Protein 3Q64 (pdb70)

B-factor: mean 21.27, std 8.67, range [10.97, 102.36]

Nearest PDB structures (foldseek):
  3q64-assembly1_A-2  TM=1.007E+00  e=7.344E-29  Mesorhizobium loti
  3put-assembly1_A  TM=9.419E-01  e=2.613E-16  Rhizobium etli CFN 42
  3otl-assembly1_B  TM=9.600E-01  e=6.733E-16  Rhizobium johnstonii 3841
  3uid-assembly2_B  TM=7.563E-01  e=7.461E-07  Mycolicibacterium smegmatis MC2 155
  6v8j-assembly4_D  TM=7.623E-01  e=8.818E-07  Arachis hypogaea

CATH classification: 3.30.530.20

Radius of gyration: 15.43 Å; Cα contacts (8 Å, |Δi|>4): 315; chains: 1; bounding box: 32×28×54 Å

Organism: Mesorhizobium japonicum (strain LMG 29417 / CECT 9101 / MAFF 303099) (NCBI:txid266835)

Foldseek 3Di:
DKDKDKDKDKDKDWALAALQLLLCCVQPLVNVLVQQADPQFTHPFWDARDQQDKTWGWGDDPVADIDIKIKGWHDDDRSFKTWIWIWDGRNHTFKIKIKMWGWDGDPNTTIIMIMITMIGIPPSDDPVVVVVVVVVSVVSSNVSSVVVVPDD

Structure (mmCIF, N/CA/C/O backbone):
data_3Q64
#
_entry.id   3Q64
#
_cell.length_a   86.378
_cell.length_b   86.378
_cell.length_c   57.690
_cell.angle_alpha   90.00
_cell.angle_beta   90.00
_cell.angle_gamma   120.00
#
_symmetry.space_group_name_H-M   'P 32 2 1'
#
loop_
_entity.id
_entity.type
_entity.pdbx_description
1 polymer 'Mll3774 protein'
2 water water
#
loop_
_atom_site.group_PDB
_atom_site.id
_atom_site.type_symbol
_atom_site.label_atom_id
_atom_site.label_alt_id
_atom_site.label_comp_id
_atom_site.label_asym_id
_atom_site.label_entity_id
_atom_site.label_seq_id
_atom_site.pdbx_PDB_ins_code
_atom_site.Cartn_x
_atom_site.Cartn_y
_atom_site.Cartn_z
_atom_site.occupancy
_atom_site.B_iso_or_equiv
_atom_site.auth_seq_id
_atom_site.auth_comp_id
_atom_site.auth_asym_id
_atom_site.auth_atom_id
_atom_site.pdbx_PDB_model_num
ATOM 1 N N . GLU A 1 3 ? -30.122 27.067 38.905 1.00 28.62 3 GLU A N 1
ATOM 2 C CA . GLU A 1 3 ? -28.671 26.736 38.818 1.00 28.34 3 GLU A CA 1
ATOM 3 C C . GLU A 1 3 ? -28.123 27.136 37.453 1.00 27.16 3 GLU A C 1
ATOM 4 O O . GLU A 1 3 ? -28.702 26.803 36.410 1.00 27.58 3 GLU A O 1
ATOM 10 N N . ARG A 1 4 ? -26.993 27.828 37.479 1.00 26.00 4 ARG A N 1
ATOM 11 C CA . ARG A 1 4 ? -26.437 28.431 36.268 1.00 23.88 4 ARG A CA 1
ATOM 12 C C . ARG A 1 4 ? -25.317 27.613 35.653 1.00 23.08 4 ARG A C 1
ATOM 13 O O . ARG A 1 4 ? -24.446 27.100 36.352 1.00 24.01 4 ARG A O 1
ATOM 21 N N . SER A 1 5 ? -25.323 27.537 34.325 1.00 20.06 5 SER A N 1
ATOM 22 C CA . SER A 1 5 ? -24.254 26.884 33.590 1.00 19.03 5 SER A CA 1
ATOM 23 C C . SER A 1 5 ? -24.259 27.414 32.167 1.00 17.38 5 SER A C 1
ATOM 24 O O . SER A 1 5 ? -25.231 28.021 31.732 1.00 16.42 5 SER A O 1
ATOM 27 N N . VAL A 1 6 ? -23.160 27.189 31.458 1.00 16.10 6 VAL A N 1
ATOM 28 C CA . VAL A 1 6 ? -23.094 27.484 30.025 1.00 15.43 6 VAL A CA 1
ATOM 29 C C . VAL A 1 6 ? -22.404 26.319 29.342 1.00 15.28 6 VAL A C 1
ATOM 30 O O . VAL A 1 6 ? -21.375 25.818 29.828 1.00 16.10 6 VAL A O 1
ATOM 34 N N . VAL A 1 7 ? -22.964 25.892 28.212 1.00 14.53 7 VAL A N 1
ATOM 35 C CA . VAL A 1 7 ? -22.278 24.962 27.326 1.00 14.49 7 VAL A CA 1
ATOM 36 C C . VAL A 1 7 ? -21.881 25.737 26.073 1.00 14.12 7 VAL A C 1
ATOM 37 O O . VAL A 1 7 ? -22.718 26.384 25.449 1.00 14.73 7 VAL A O 1
ATOM 41 N N . HIS A 1 8 ? -20.594 25.691 25.734 1.00 13.85 8 HIS A N 1
ATOM 42 C CA . HIS A 1 8 ? -20.095 26.336 24.514 1.00 14.10 8 HIS A CA 1
ATOM 43 C C . HIS A 1 8 ? -19.852 25.282 23.452 1.00 14.67 8 HIS A C 1
ATOM 44 O O . HIS A 1 8 ? -19.306 24.217 23.742 1.00 16.01 8 HIS A O 1
ATOM 51 N N . SER A 1 9 ? -20.232 25.582 22.215 1.00 14.65 9 SER A N 1
ATOM 52 C CA . SER A 1 9 ? -19.982 24.642 21.135 1.00 15.63 9 SER A CA 1
ATOM 53 C C . SER A 1 9 ? -19.883 25.369 19.817 1.00 15.30 9 SER A C 1
ATOM 54 O O . SER A 1 9 ? -20.483 26.420 19.645 1.00 17.32 9 SER A O 1
ATOM 57 N N . THR A 1 10 ? -19.093 24.818 18.903 1.00 14.67 10 THR A N 1
ATOM 58 C CA . THR A 1 10 ? -19.042 25.325 17.539 1.00 14.57 10 THR A CA 1
ATOM 59 C C . THR A 1 10 ? -19.419 24.202 16.603 1.00 14.58 10 THR A C 1
ATOM 60 O O . THR A 1 10 ? -18.923 23.081 16.746 1.00 15.97 10 THR A O 1
ATOM 64 N N . PHE A 1 11 ? -20.305 24.504 15.657 1.00 14.35 11 PHE A N 1
ATOM 65 C CA . PHE A 1 11 ? -20.576 23.571 14.564 1.00 14.30 11 PHE A CA 1
ATOM 66 C C . PHE A 1 11 ? -20.452 24.261 13.215 1.00 14.47 11 PHE A C 1
ATOM 67 O O . PHE A 1 11 ? -20.611 25.484 13.108 1.00 14.17 11 PHE A O 1
ATOM 75 N N . ILE A 1 12 ? -20.173 23.458 12.190 1.00 14.67 12 ILE A N 1
ATOM 76 C CA . ILE A 1 12 ? -20.054 23.938 10.813 1.00 15.83 12 ILE A CA 1
ATOM 77 C C . ILE A 1 12 ? -20.992 23.112 9.939 1.00 15.76 12 ILE A C 1
ATOM 78 O O . ILE A 1 12 ? -20.988 21.885 10.011 1.00 16.82 12 ILE A O 1
ATOM 83 N N . ILE A 1 13 ? -21.806 23.788 9.135 1.00 15.28 13 ILE A N 1
ATOM 84 C CA . ILE A 1 13 ? -22.610 23.114 8.113 1.00 15.73 13 ILE A CA 1
ATOM 85 C C . ILE A 1 13 ? -22.214 23.678 6.757 1.00 15.79 13 ILE A C 1
ATOM 86 O O . ILE A 1 13 ? -22.191 24.897 6.563 1.00 15.84 13 ILE A O 1
ATOM 91 N N . GLU A 1 14 ? -21.883 22.788 5.829 1.00 16.21 14 GLU A N 1
ATOM 92 C CA . GLU A 1 14 ? -21.584 23.184 4.468 1.00 16.69 14 GLU A CA 1
ATOM 93 C C . GLU A 1 14 ? -22.672 22.660 3.542 1.00 16.16 14 GLU A C 1
ATOM 94 O O . GLU A 1 14 ? -23.075 21.502 3.648 1.00 16.46 14 GLU A O 1
ATOM 100 N N . ARG A 1 15 ? -23.145 23.522 2.645 1.00 15.54 15 ARG A N 1
ATOM 101 C CA . ARG A 1 15 ? -24.148 23.131 1.657 1.00 15.49 15 ARG A CA 1
ATOM 102 C C . ARG A 1 15 ? -23.747 23.626 0.285 1.00 15.21 15 ARG A C 1
ATOM 103 O O . ARG A 1 15 ? -23.158 24.702 0.156 1.00 15.26 15 ARG A O 1
ATOM 111 N N . LEU A 1 16 ? -24.075 22.843 -0.733 1.00 15.69 16 LEU A N 1
ATOM 112 C CA . LEU A 1 16 ? -23.831 23.236 -2.115 1.00 16.61 16 LEU A CA 1
ATOM 113 C C . LEU A 1 16 ? -25.155 23.598 -2.758 1.00 16.69 16 LEU A C 1
ATOM 114 O O . LEU A 1 16 ? -26.138 22.851 -2.634 1.00 17.71 16 LEU A O 1
ATOM 119 N N . TYR A 1 17 ? -25.173 24.740 -3.445 1.00 16.23 17 TYR A N 1
ATOM 120 C CA . TYR A 1 17 ? -26.362 25.221 -4.141 1.00 16.66 17 TYR A CA 1
ATOM 121 C C . TYR A 1 17 ? -26.013 25.456 -5.601 1.00 16.71 17 TYR A C 1
ATOM 122 O O . TYR A 1 17 ? -24.919 25.926 -5.902 1.00 17.12 17 TYR A O 1
ATOM 131 N N . PRO A 1 18 ? -26.922 25.090 -6.521 1.00 16.57 18 PRO A N 1
ATOM 132 C CA . PRO A 1 18 ? -26.639 25.367 -7.928 1.00 16.70 18 PRO A CA 1
ATOM 133 C C . PRO A 1 18 ? -26.561 26.850 -8.314 1.00 17.19 18 PRO A C 1
ATOM 134 O O . PRO A 1 18 ? -25.897 27.181 -9.308 1.00 17.25 18 PRO A O 1
ATOM 138 N N . ALA A 1 19 ? -27.223 27.727 -7.553 1.00 17.58 19 ALA A N 1
ATOM 139 C CA . ALA A 1 19 ? -27.211 29.168 -7.850 1.00 17.98 19 ALA A CA 1
ATOM 140 C C . ALA A 1 19 ? -25.852 29.765 -7.499 1.00 18.03 19 ALA A C 1
ATOM 141 O O . ALA A 1 19 ? -25.217 29.311 -6.549 1.00 17.65 19 ALA A O 1
ATOM 143 N N . PRO A 1 20 ? -25.406 30.796 -8.243 1.00 18.09 20 PRO A N 1
ATOM 144 C CA . PRO A 1 20 ? -24.119 31.421 -7.936 1.00 17.99 20 PRO A CA 1
ATOM 145 C C . PRO A 1 20 ? -24.171 32.295 -6.670 1.00 17.31 20 PRO A C 1
ATOM 146 O O . PRO A 1 20 ? -25.268 32.619 -6.186 1.00 16.67 20 PRO A O 1
ATOM 150 N N . PRO A 1 21 ? -22.999 32.645 -6.110 1.00 17.52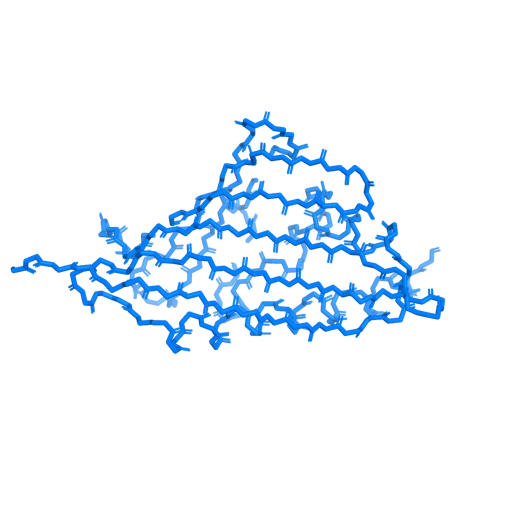 21 PRO A N 1
ATOM 151 C CA . PRO A 1 21 ? -22.986 33.367 -4.833 1.00 17.15 21 PRO A CA 1
ATOM 152 C C . PRO A 1 21 ? -23.870 34.615 -4.762 1.00 16.88 21 PRO A C 1
ATOM 153 O O . PRO A 1 21 ? -24.490 34.852 -3.724 1.00 16.52 21 PRO A O 1
ATOM 157 N N . SER A 1 22 ? -23.937 35.402 -5.840 1.00 17.28 22 SER A N 1
ATOM 158 C CA . SER A 1 22 ? -24.776 36.606 -5.838 1.00 17.44 22 SER A CA 1
ATOM 159 C C . SER A 1 22 ? -26.247 36.295 -5.548 1.00 16.85 22 SER A C 1
ATOM 160 O O . SER A 1 22 ? -26.927 37.062 -4.867 1.00 17.12 22 SER A O 1
ATOM 163 N N . LYS A 1 23 ? -26.728 35.165 -6.063 1.00 16.71 23 LYS A N 1
ATOM 164 C CA . LYS A 1 23 ? -28.121 34.766 -5.874 1.00 17.03 23 LYS A CA 1
ATOM 165 C C . LYS A 1 23 ? -28.383 34.268 -4.453 1.00 16.50 23 LYS A C 1
ATOM 166 O O 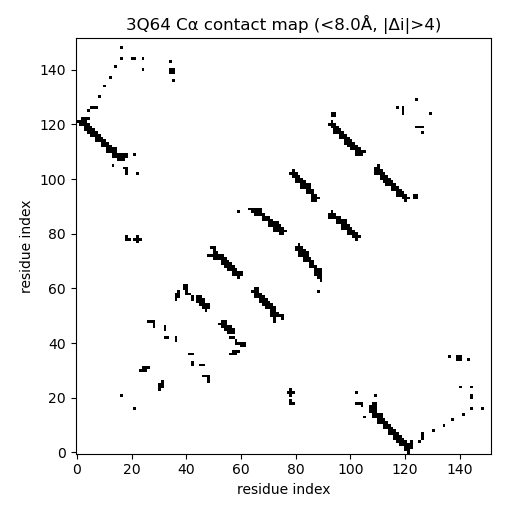. LYS A 1 23 ? -29.422 34.564 -3.848 1.00 16.62 23 LYS A O 1
ATOM 172 N N . VAL A 1 24 ? -27.429 33.510 -3.926 1.00 15.42 24 VAL A N 1
ATOM 173 C CA . VAL A 1 24 ? -27.520 33.025 -2.556 1.00 15.25 24 VAL A CA 1
ATOM 174 C C . VAL A 1 24 ? -27.461 34.209 -1.585 1.00 15.20 24 VAL A C 1
ATOM 175 O O . VAL A 1 24 ? -28.242 34.288 -0.626 1.00 15.15 24 VAL A O 1
ATOM 179 N N . PHE A 1 25 ? -26.551 35.142 -1.850 1.00 14.92 25 PHE A N 1
ATOM 180 C CA . PHE A 1 25 ? -26.423 36.323 -1.007 1.00 15.37 25 PHE A CA 1
ATOM 181 C C . PHE A 1 25 ? -27.707 37.150 -1.018 1.00 15.85 25 PHE A C 1
ATOM 182 O O . PHE A 1 25 ? -28.155 37.613 0.031 1.00 16.29 25 PHE A O 1
ATOM 190 N N . PHE A 1 26 ? -28.310 37.312 -2.198 1.00 16.24 26 PHE A N 1
ATOM 191 C CA . PHE A 1 26 ? -29.584 38.017 -2.302 1.00 16.63 26 PHE A CA 1
ATOM 192 C C . PHE A 1 26 ? -30.669 37.378 -1.419 1.00 16.02 26 PHE A C 1
ATOM 193 O O . PHE A 1 26 ? -31.392 38.073 -0.711 1.00 16.52 26 PHE A O 1
ATOM 201 N N . ALA A 1 27 ? -30.771 36.051 -1.451 1.00 15.17 27 ALA A N 1
ATOM 202 C CA . ALA A 1 27 ? -31.748 35.333 -0.625 1.00 14.75 27 ALA A CA 1
ATOM 203 C C . ALA A 1 27 ? -31.552 35.564 0.872 1.00 14.85 27 ALA A C 1
ATOM 204 O O . ALA A 1 27 ? -32.491 35.452 1.650 1.00 14.83 27 ALA A O 1
ATOM 206 N N . LEU A 1 28 ? -30.318 35.860 1.265 1.00 14.78 28 LEU A N 1
ATOM 207 C CA . LEU A 1 28 ? -29.991 36.086 2.673 1.00 15.20 28 LEU A CA 1
ATOM 208 C C . LEU A 1 28 ? -30.076 37.561 3.067 1.00 16.14 28 LEU A C 1
ATOM 209 O O . LEU A 1 28 ? -30.331 37.879 4.237 1.00 16.45 28 LEU A O 1
ATOM 214 N N . GLY A 1 29 ? -29.844 38.452 2.101 1.00 16.36 29 GLY A N 1
ATOM 215 C CA . GLY A 1 29 ? -29.676 39.875 2.385 1.00 17.76 29 GLY A CA 1
ATOM 216 C C . GLY A 1 29 ? -30.809 40.787 1.959 1.00 18.58 29 GLY A C 1
ATOM 217 O O . GLY A 1 29 ? -30.831 41.964 2.334 1.00 20.23 29 GLY A O 1
ATOM 218 N N . ASN A 1 30 ? -31.744 40.261 1.173 1.00 18.33 30 ASN A N 1
ATOM 219 C CA . ASN A 1 30 ? -32.897 41.045 0.736 1.00 18.35 30 ASN A CA 1
ATOM 220 C C . ASN A 1 30 ? -34.090 40.723 1.628 1.00 18.34 30 ASN A C 1
ATOM 221 O O . ASN A 1 30 ? -34.494 39.563 1.729 1.00 17.92 30 ASN A O 1
ATOM 226 N 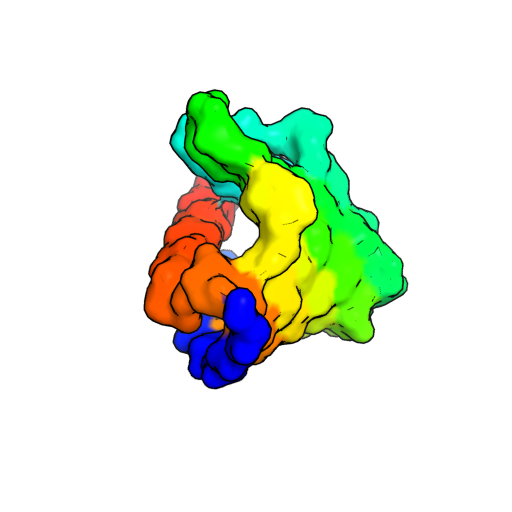N . ALA A 1 31 ? -34.637 41.750 2.281 1.00 18.82 31 ALA A N 1
ATOM 227 C CA . ALA A 1 31 ? -35.715 41.561 3.252 1.00 19.14 31 ALA A CA 1
ATOM 228 C C . ALA A 1 31 ? -36.979 40.921 2.675 1.00 19.64 31 ALA A C 1
ATOM 229 O O . ALA A 1 31 ? -37.533 40.002 3.278 1.00 19.56 31 ALA A O 1
ATOM 231 N N . ASP A 1 32 ? -37.427 41.402 1.515 1.00 19.98 32 ASP A N 1
ATOM 232 C CA . ASP A 1 32 ? -38.588 40.821 0.842 1.00 20.89 32 ASP A CA 1
ATOM 233 C C . ASP A 1 32 ? -38.375 39.335 0.537 1.00 20.09 32 ASP A C 1
ATOM 234 O O . ASP A 1 32 ? -39.263 38.515 0.770 1.00 20.94 32 ASP A O 1
ATOM 239 N N . ALA A 1 33 ? -37.198 38.997 0.015 1.00 19.12 33 ALA A N 1
ATOM 240 C CA . ALA A 1 33 ? -36.872 37.613 -0.324 1.00 18.19 33 ALA A CA 1
ATOM 241 C C . ALA A 1 33 ? -36.787 36.742 0.928 1.00 17.91 33 ALA A C 1
ATOM 242 O O . ALA A 1 33 ? -37.419 35.688 0.995 1.00 18.22 33 ALA A O 1
ATOM 244 N N . LYS A 1 34 ? -36.011 37.183 1.919 1.00 17.00 34 LYS A N 1
ATOM 245 C CA . LYS A 1 34 ? -35.817 36.382 3.123 1.00 16.78 34 LYS A CA 1
ATOM 246 C C . LYS A 1 34 ? -37.129 36.168 3.878 1.00 17.09 34 LYS A C 1
ATOM 247 O O . LYS A 1 34 ? -37.342 35.108 4.459 1.00 17.16 34 LYS A O 1
ATOM 253 N N . ARG A 1 35 ? -38.013 37.165 3.840 1.00 17.60 35 ARG A N 1
ATOM 254 C CA . ARG A 1 35 ? -39.327 37.052 4.473 1.00 18.69 35 ARG A CA 1
ATOM 255 C C . ARG A 1 35 ? -40.116 35.873 3.902 1.00 18.62 35 ARG A C 1
ATOM 256 O O . ARG A 1 35 ? -40.915 35.254 4.610 1.00 19.10 35 ARG A O 1
ATOM 264 N N . ARG A 1 36 ? -39.884 35.563 2.627 1.00 18.68 36 ARG A N 1
ATOM 265 C CA . ARG A 1 36 ? -40.635 34.508 1.948 1.00 18.69 36 ARG A CA 1
ATOM 266 C C . ARG A 1 36 ? -40.193 33.092 2.319 1.00 18.66 36 ARG A C 1
ATOM 267 O O . ARG A 1 36 ? -40.955 32.143 2.126 1.00 20.08 36 ARG A O 1
ATOM 275 N N . TRP A 1 37 ? -38.977 32.935 2.846 1.00 17.82 37 TRP A N 1
ATOM 276 C CA . TRP A 1 37 ? -38.497 31.589 3.171 1.00 17.40 37 TRP A CA 1
ATOM 277 C C . TRP A 1 37 ? -38.078 31.345 4.621 1.00 17.20 37 TRP A C 1
ATOM 278 O O . TRP A 1 37 ? -38.174 30.219 5.104 1.00 17.19 37 TRP A O 1
ATOM 289 N N . PHE A 1 38 ? -37.584 32.379 5.299 1.00 17.46 38 PHE A N 1
ATOM 290 C CA . PHE A 1 38 ? -37.059 32.209 6.649 1.00 18.03 38 PHE A CA 1
ATOM 291 C C . PHE A 1 38 ? -38.212 32.264 7.626 1.00 18.30 38 PHE A C 1
ATOM 292 O O . PHE A 1 38 ? -38.582 33.327 8.122 1.00 17.75 38 PHE A O 1
ATOM 300 N N . THR A 1 39 ? -38.811 31.106 7.859 1.00 19.97 39 THR A N 1
ATOM 301 C CA . THR A 1 39 ? -39.999 31.040 8.683 1.00 21.29 39 THR A CA 1
ATOM 302 C C . THR A 1 39 ? -40.095 29.672 9.327 1.00 22.25 39 THR A C 1
ATOM 303 O O . THR A 1 39 ? -39.375 28.750 8.949 1.00 23.14 39 THR A O 1
ATOM 307 N N . ASP A 1 40 ? -40.957 29.564 10.327 1.00 22.36 40 ASP A N 1
ATOM 308 C CA . ASP A 1 40 ? -41.264 28.290 10.929 1.00 23.18 40 ASP A CA 1
ATOM 309 C C . ASP A 1 40 ? -42.428 27.684 10.127 1.00 23.49 40 ASP A C 1
ATOM 310 O O . ASP A 1 40 ? -43.545 28.175 10.229 1.00 23.04 40 ASP A O 1
ATOM 315 N N . PRO A 1 41 ? -42.166 26.628 9.321 1.00 23.91 41 PRO A N 1
ATOM 316 C CA . PRO A 1 41 ? -43.195 26.051 8.436 1.00 24.45 41 PRO A CA 1
ATOM 317 C C . PRO A 1 41 ? -44.442 25.601 9.180 1.00 24.63 41 PRO A C 1
ATOM 318 O O . PRO A 1 41 ? -45.547 25.652 8.628 1.00 25.23 41 PRO A O 1
ATOM 322 N N . ASP A 1 42 ? -44.252 25.169 10.423 1.00 24.73 42 ASP A N 1
ATOM 323 C CA . ASP A 1 42 ? -45.328 24.644 11.258 1.00 24.72 42 ASP A CA 1
ATOM 324 C C . ASP A 1 42 ? -46.134 25.781 11.901 1.00 23.55 42 ASP A C 1
ATOM 325 O O . ASP A 1 42 ? -47.243 25.572 12.397 1.00 23.90 42 ASP A O 1
ATOM 330 N N . ASN A 1 43 ? -45.571 26.986 11.894 1.00 21.73 43 ASN A N 1
ATOM 331 C CA . ASN A 1 43 ? -46.215 28.145 12.496 1.00 20.34 43 ASN A CA 1
ATOM 332 C C . ASN A 1 43 ? -45.616 29.432 11.921 1.00 19.46 43 ASN A C 1
ATOM 333 O O . ASN A 1 43 ? -44.869 30.141 12.605 1.00 18.96 43 ASN A O 1
ATOM 338 N N . PRO A 1 44 ? -45.926 29.736 10.642 1.00 18.43 44 PRO A N 1
ATOM 339 C CA . PRO A 1 44 ? -45.220 30.853 9.998 1.00 17.68 44 PRO A CA 1
ATOM 340 C C . PRO A 1 44 ? -45.672 32.216 10.502 1.00 17.78 44 PRO A C 1
ATOM 341 O O . PRO A 1 44 ? -46.875 32.462 10.614 1.00 17.36 44 PRO A O 1
ATOM 353 N N . PRO A 1 46 ? -44.361 35.510 9.164 1.00 15.77 46 PRO A N 1
ATOM 354 C CA . PRO A 1 46 ? -43.657 36.530 8.383 1.00 15.27 46 PRO A CA 1
ATOM 355 C C . PRO A 1 46 ? -44.134 37.951 8.692 1.00 15.44 46 PRO A C 1
ATOM 356 O O . PRO A 1 46 ? -43.410 38.908 8.463 1.00 15.36 46 PRO A O 1
ATOM 360 N N . GLY A 1 47 ? -45.349 38.088 9.223 1.00 15.69 47 GLY A N 1
ATOM 361 C CA . GLY A 1 47 ? -45.804 39.396 9.679 1.00 16.88 47 GLY A CA 1
ATOM 362 C C . GLY A 1 47 ? -44.934 40.013 10.761 1.00 17.37 47 GLY A C 1
ATOM 363 O O . GLY A 1 47 ? -44.960 41.231 10.963 1.00 18.69 47 GLY A O 1
ATOM 364 N N . ARG A 1 48 ? -44.160 39.172 11.454 1.00 17.39 48 ARG A N 1
ATOM 365 C CA . ARG A 1 48 ? -43.271 39.594 12.539 1.00 18.30 48 ARG A CA 1
ATOM 366 C C . ARG A 1 48 ? -41.825 39.772 12.075 1.00 17.83 48 ARG A C 1
ATOM 367 O O . ARG A 1 48 ? -40.977 40.265 12.826 1.00 18.46 48 ARG A O 1
ATOM 375 N N . PHE A 1 49 ? -41.534 39.338 10.854 1.00 17.19 49 PHE A N 1
ATOM 376 C CA . PHE A 1 49 ? -40.170 39.371 10.351 1.00 17.28 49 PHE A CA 1
ATOM 377 C C . PHE A 1 49 ? -39.761 40.779 9.951 1.00 17.57 49 PHE A C 1
ATOM 378 O O . PHE A 1 49 ? -40.465 41.440 9.184 1.00 18.52 49 PHE A O 1
ATOM 386 N N . GLU A 1 50 ? -38.603 41.221 10.437 1.00 17.63 50 GLU A N 1
ATOM 387 C CA . GLU A 1 50 ? -38.013 42.469 9.986 1.00 18.63 50 GLU A CA 1
ATOM 388 C C . GLU A 1 50 ? -36.511 42.279 9.847 1.00 18.33 50 GLU A C 1
ATOM 389 O O . GLU A 1 50 ? -35.909 41.522 10.613 1.00 17.49 50 GLU A O 1
ATOM 403 N N . ASP A 1 52 ? -32.901 44.721 8.873 1.00 18.00 52 ASP A N 1
ATOM 404 C CA . ASP A 1 52 ? -32.144 45.890 8.458 1.00 17.98 52 ASP A CA 1
ATOM 405 C C . ASP A 1 52 ? -30.762 45.347 8.118 1.00 17.50 52 ASP A C 1
ATOM 406 O O . ASP A 1 52 ? -29.917 45.180 9.001 1.00 17.01 52 ASP A O 1
ATOM 411 N N . PHE A 1 53 ? -30.556 45.030 6.841 1.00 17.31 53 PHE A N 1
ATOM 412 C CA . PHE A 1 53 ? -29.355 44.315 6.419 1.00 17.28 53 PHE A CA 1
ATOM 413 C C . PHE A 1 53 ? -28.166 45.265 6.226 1.00 17.69 53 PHE A C 1
ATOM 414 O O . PHE A 1 53 ? -27.830 45.678 5.106 1.00 18.00 53 PHE A O 1
ATOM 422 N N . ARG A 1 54 ? -27.553 45.615 7.348 1.00 17.78 54 ARG A N 1
ATOM 423 C CA . ARG A 1 54 ? -26.383 46.502 7.376 1.00 18.60 54 ARG A CA 1
ATOM 424 C C . ARG A 1 54 ? -25.650 46.235 8.677 1.00 17.70 54 ARG A C 1
ATOM 425 O O . ARG A 1 54 ? -26.256 45.781 9.643 1.00 16.81 54 ARG A O 1
ATOM 433 N N . VAL A 1 55 ? -24.354 46.531 8.726 1.00 17.48 55 VAL A N 1
ATOM 434 C CA . VAL A 1 55 ? -23.636 46.368 9.978 1.00 17.77 55 VAL A CA 1
ATOM 435 C C . VAL A 1 55 ? -24.289 47.250 11.052 1.00 17.84 55 VAL A C 1
ATOM 436 O O . VAL A 1 55 ? -24.535 48.445 10.826 1.00 18.57 55 VAL A O 1
ATOM 440 N N . GLY A 1 56 ? -24.600 46.632 12.187 1.00 17.77 56 GLY A N 1
ATOM 441 C CA . GLY A 1 56 ? -25.302 47.288 13.289 1.00 18.15 56 GLY A CA 1
ATOM 442 C C . GLY A 1 56 ? -26.813 47.164 13.202 1.00 18.26 56 GLY A C 1
ATOM 443 O O . GLY A 1 56 ? -27.534 47.474 14.156 1.00 19.12 56 GLY A O 1
ATOM 444 N N . GLY A 1 57 ? -27.291 46.691 12.052 1.00 17.85 57 GLY A N 1
ATOM 445 C CA . GLY A 1 57 ? -28.716 46.498 11.824 1.00 17.26 57 GLY A CA 1
ATOM 446 C C . GLY A 1 57 ? -29.270 45.279 12.529 1.00 17.00 57 GLY A C 1
ATOM 447 O O . GLY A 1 57 ? -28.546 44.311 12.783 1.00 16.63 57 GLY A O 1
ATOM 448 N N . LYS A 1 58 ? -30.563 45.331 12.835 1.00 17.44 58 LYS A N 1
ATOM 449 C CA . LYS A 1 58 ? -31.251 44.262 13.549 1.00 17.88 58 LYS A CA 1
ATOM 450 C C . LYS A 1 58 ? -32.120 43.419 12.627 1.00 17.44 58 LYS A C 1
ATOM 451 O O . LYS A 1 58 ? -32.681 43.912 11.648 1.00 17.38 58 LYS A O 1
ATOM 457 N N . GLU A 1 59 ? -32.216 42.139 12.959 1.00 16.52 59 GLU A N 1
ATOM 458 C CA . GLU A 1 59 ? -33.166 41.242 12.311 1.00 16.65 59 GLU A CA 1
ATOM 459 C C . GLU A 1 59 ? -33.961 40.541 13.389 1.00 16.96 59 GLU A C 1
ATOM 460 O O . GLU A 1 59 ? -33.399 40.085 14.383 1.00 17.46 59 GLU A O 1
ATOM 466 N N . VAL A 1 60 ? -35.275 40.489 13.212 1.00 16.45 60 VAL A N 1
ATOM 467 C CA . VAL A 1 60 ? -36.148 39.810 14.165 1.00 17.03 60 VAL A CA 1
ATOM 468 C C . VAL A 1 60 ? -37.040 38.827 13.424 1.00 16.56 60 VAL A C 1
ATOM 469 O O . VAL A 1 60 ? -37.527 39.116 12.329 1.00 16.32 60 VAL A O 1
ATOM 473 N N . ASN A 1 61 ? -37.236 37.660 14.022 1.00 15.89 61 ASN A N 1
ATOM 474 C CA . ASN A 1 61 ? -38.162 36.681 13.494 1.00 16.05 61 ASN A CA 1
ATOM 475 C C . ASN A 1 61 ? -38.823 35.968 14.656 1.00 16.35 61 ASN A C 1
ATOM 476 O O . ASN A 1 61 ? -38.312 35.974 15.773 1.00 17.24 61 ASN A O 1
ATOM 481 N N . ALA A 1 62 ? -39.988 35.396 14.402 1.00 15.89 62 ALA A N 1
ATOM 482 C CA . ALA A 1 62 ? -40.716 34.693 15.438 1.00 16.18 62 ALA A CA 1
ATOM 483 C C . ALA A 1 62 ? -41.269 33.393 14.890 1.00 16.46 62 ALA A C 1
ATOM 484 O O . ALA A 1 62 ? -41.528 33.268 13.701 1.00 17.03 62 ALA A O 1
ATOM 486 N N . GLY A 1 63 ? -41.423 32.417 15.774 1.00 16.69 63 GLY A N 1
ATOM 487 C CA . GLY A 1 63 ? -41.987 31.125 15.405 1.00 17.64 63 GLY A CA 1
ATOM 488 C C . GLY A 1 63 ? -42.258 30.344 16.667 1.00 18.19 63 GLY A C 1
ATOM 489 O O . GLY A 1 63 ? -42.665 30.914 17.679 1.00 17.75 63 GLY A O 1
ATOM 490 N N . GLY A 1 64 ? -42.004 29.045 16.603 1.00 19.23 64 GLY A N 1
ATOM 491 C CA . GLY A 1 64 ? -42.229 28.177 17.753 1.00 20.20 64 GLY A CA 1
ATOM 492 C C . GLY A 1 64 ? -43.576 27.504 17.678 1.00 21.10 64 GLY A C 1
ATOM 493 O O . GLY A 1 64 ? -44.314 27.667 16.700 1.00 21.08 64 GLY A O 1
ATOM 494 N N . PRO A 1 65 ? -43.924 26.744 18.724 1.00 21.48 65 PRO A N 1
ATOM 495 C CA . PRO A 1 65 ? -45.135 25.940 18.696 1.00 22.13 65 PRO A CA 1
ATOM 496 C C . PRO A 1 65 ? -46.374 26.792 18.497 1.00 22.63 65 PRO A C 1
ATOM 497 O O . PRO A 1 65 ? -46.451 27.915 19.008 1.00 22.38 65 PRO A O 1
ATOM 501 N N . LYS A 1 66 ? -47.337 26.248 17.757 1.00 23.83 66 LYS A N 1
ATOM 502 C CA . LYS A 1 66 ? -48.621 26.904 17.566 1.00 25.40 66 LYS A CA 1
ATOM 503 C C . LYS A 1 66 ? -49.203 27.310 18.916 1.00 25.32 66 LYS A C 1
ATOM 504 O O . LYS A 1 66 ? -49.726 28.415 19.065 1.00 25.94 66 LYS A O 1
ATOM 510 N N . ASP A 1 67 ? -49.070 26.418 19.900 1.00 25.17 67 ASP A N 1
ATOM 511 C CA . ASP A 1 67 ? -49.595 26.630 21.250 1.00 25.17 67 ASP A CA 1
ATOM 512 C C . ASP A 1 67 ? -48.727 27.527 22.140 1.00 24.75 67 ASP A C 1
ATOM 513 O O . ASP A 1 67 ? -49.107 27.833 23.271 1.00 24.49 67 ASP A O 1
ATOM 518 N N . GLY A 1 68 ? -47.572 27.947 21.629 1.00 24.04 68 GLY A N 1
ATOM 519 C CA . GLY A 1 68 ? -46.602 28.713 22.418 1.00 24.12 68 GLY A CA 1
ATOM 520 C C . GLY A 1 68 ? -45.684 27.780 23.190 1.00 24.02 68 GLY A C 1
ATOM 521 O O . GLY A 1 68 ? -45.889 26.558 23.170 1.00 24.72 68 GLY A O 1
ATOM 522 N N . PRO A 1 69 ? -44.669 28.334 23.871 1.00 23.94 69 PRO A N 1
ATOM 523 C CA . PRO A 1 69 ? -44.367 29.762 23.941 1.00 23.27 69 PRO A CA 1
ATOM 524 C C . PRO A 1 69 ? -43.753 30.273 22.640 1.00 22.72 69 PRO A C 1
ATOM 525 O O . PRO A 1 69 ? -43.218 29.486 21.858 1.00 23.07 69 PRO A O 1
ATOM 529 N N . ILE A 1 70 ? -43.865 31.573 22.400 1.00 21.56 70 ILE A N 1
ATOM 530 C CA . ILE A 1 70 ? -43.298 32.179 21.199 1.00 20.87 70 ILE A CA 1
ATOM 531 C C . ILE A 1 70 ? -41.774 32.099 21.234 1.00 19.83 70 ILE A C 1
ATOM 532 O O . ILE A 1 70 ? -41.152 32.375 22.258 1.00 19.89 70 ILE A O 1
ATOM 537 N N . HIS A 1 71 ? -41.191 31.678 20.121 1.00 18.36 71 HIS A N 1
ATOM 538 C CA . HIS A 1 71 ? -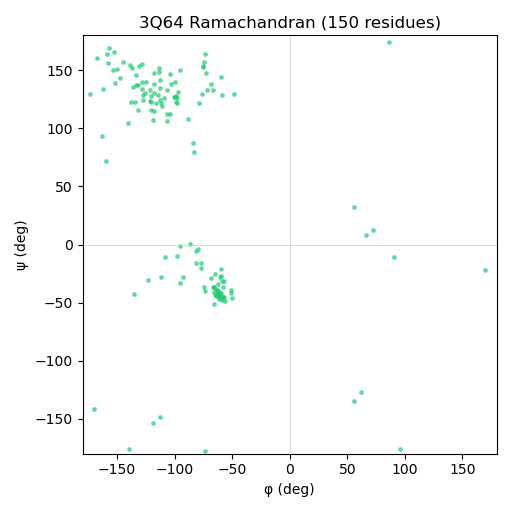39.745 31.688 19.973 1.00 17.83 71 HIS A CA 1
ATOM 539 C C . HIS A 1 71 ? -39.378 32.944 19.213 1.00 17.60 71 HIS A C 1
ATOM 540 O O . HIS A 1 71 ? -39.914 33.186 18.128 1.00 18.32 71 HIS A O 1
ATOM 547 N N . VAL A 1 72 ? -38.477 33.743 19.775 1.00 16.66 72 VAL A N 1
ATOM 548 C CA . VAL A 1 72 ? -38.059 34.979 19.125 1.00 16.77 72 VAL A CA 1
ATOM 549 C C . VAL A 1 72 ? -36.558 34.958 18.872 1.00 16.13 72 VAL A C 1
ATOM 550 O O . VAL A 1 72 ? -35.753 34.805 19.801 1.00 16.06 72 VAL A O 1
ATOM 554 N N . TYR A 1 73 ? -36.212 35.121 17.598 1.00 15.77 73 TYR A N 1
ATOM 555 C CA . TYR A 1 73 ? -34.848 35.204 17.103 1.00 15.54 73 TYR A CA 1
ATOM 556 C C . TYR A 1 73 ? -34.501 36.669 16.891 1.00 15.56 73 TYR A C 1
ATOM 557 O O . TYR A 1 73 ? -35.239 37.394 16.223 1.00 15.25 73 TYR A O 1
ATOM 566 N N . THR A 1 74 ? -33.390 37.118 17.468 1.00 15.24 74 THR A N 1
ATOM 567 C CA . THR A 1 74 ? -32.962 38.496 17.273 1.00 15.45 74 THR A CA 1
ATOM 568 C C . THR A 1 74 ? -31.487 38.514 16.910 1.00 15.16 74 THR A C 1
ATOM 569 O O . THR A 1 74 ? -30.647 38.111 17.712 1.00 14.82 74 THR A O 1
ATOM 573 N N . ALA A 1 75 ? -31.189 38.977 15.702 1.00 15.12 75 ALA A N 1
ATOM 574 C CA . ALA A 1 75 ? -29.804 39.054 15.227 1.00 14.77 75 ALA A CA 1
ATOM 575 C C . ALA A 1 75 ? -29.332 40.482 15.031 1.00 14.81 75 ALA A C 1
ATOM 576 O O . ALA A 1 75 ? -30.123 41.380 14.733 1.00 15.16 75 ALA A O 1
ATOM 578 N N . THR A 1 76 ? -28.025 40.677 15.183 1.00 14.55 76 THR A N 1
ATOM 579 C CA . THR A 1 76 ? -27.379 41.957 14.907 1.00 15.01 76 THR A CA 1
ATOM 580 C C . THR A 1 76 ? -26.221 41.706 13.952 1.00 14.64 76 THR A C 1
ATOM 581 O O . THR A 1 76 ? -25.340 40.874 14.233 1.00 15.00 76 THR A O 1
ATOM 585 N N . TYR A 1 77 ? -26.226 42.405 12.818 1.00 14.30 77 TYR A N 1
ATOM 586 C CA . TYR A 1 77 ? -25.161 42.224 11.832 1.00 14.37 77 TYR A CA 1
ATOM 587 C C . TYR A 1 77 ? -23.859 42.828 12.308 1.00 14.46 77 TYR A C 1
ATOM 588 O O . TYR A 1 77 ? -23.846 43.950 12.801 1.00 14.98 77 TYR A O 1
ATOM 597 N N . GLN A 1 78 ? -22.781 42.057 12.179 1.00 14.05 78 GLN A N 1
ATOM 598 C CA . GLN A 1 78 ? -21.461 42.461 12.684 1.00 14.52 78 GLN A CA 1
ATOM 599 C C . GLN A 1 78 ? -20.455 42.745 11.571 1.00 14.40 78 GLN A C 1
ATOM 600 O O . GLN A 1 78 ? -19.518 43.527 11.751 1.00 15.07 78 GLN A O 1
ATOM 606 N N . ASP A 1 79 ? -20.629 42.102 10.425 1.00 14.39 79 ASP A N 1
ATOM 607 C CA . ASP A 1 79 ? -19.715 42.254 9.296 1.00 14.40 79 ASP A CA 1
ATOM 608 C C . ASP A 1 79 ? -20.445 41.762 8.066 1.00 14.40 79 ASP A C 1
ATOM 609 O O . ASP A 1 79 ? -21.098 40.718 8.110 1.00 14.41 79 ASP A O 1
ATOM 614 N N . ILE A 1 80 ? -20.367 42.528 6.982 1.00 14.56 80 ILE A N 1
ATOM 615 C CA . ILE A 1 80 ? -21.007 42.143 5.720 1.00 15.02 80 ILE A CA 1
ATOM 616 C C . ILE A 1 80 ? -20.050 42.461 4.585 1.00 15.03 80 ILE A C 1
ATOM 617 O O . ILE A 1 80 ? -19.627 43.617 4.424 1.00 16.00 80 ILE A O 1
ATOM 622 N N . VAL A 1 81 ? -19.714 41.442 3.795 1.00 14.60 81 VAL A N 1
ATOM 623 C CA . VAL A 1 81 ? -18.946 41.641 2.558 1.00 14.87 81 VAL A CA 1
ATOM 624 C C . VAL A 1 81 ? -19.837 41.185 1.408 1.00 15.23 81 VAL A C 1
ATOM 625 O O . VAL A 1 81 ? -20.191 40.012 1.344 1.00 14.76 81 VAL A O 1
ATOM 629 N N . PRO A 1 82 ? -20.232 42.113 0.521 1.00 15.76 82 PRO A N 1
ATOM 630 C CA . PRO A 1 82 ? -21.179 41.770 -0.539 1.00 16.16 82 PRO A CA 1
ATOM 631 C C . PRO A 1 82 ? -20.810 40.491 -1.292 1.00 15.77 82 PRO A C 1
ATOM 632 O O . PRO A 1 82 ? -19.673 40.312 -1.714 1.00 16.25 82 PRO A O 1
ATOM 636 N N . ASP A 1 83 ? -21.791 39.598 -1.404 1.00 15.66 83 ASP A N 1
ATOM 637 C CA . ASP A 1 83 ? -21.670 38.340 -2.142 1.00 15.78 83 ASP 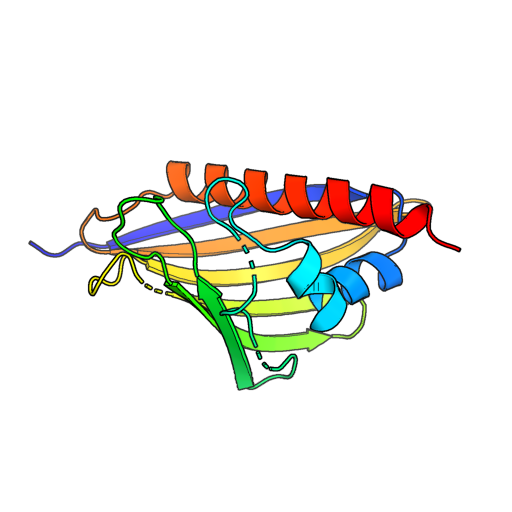A CA 1
ATOM 638 C C . ASP A 1 83 ? -20.692 37.338 -1.548 1.00 15.28 83 ASP A C 1
ATOM 639 O O . ASP A 1 83 ? -20.434 36.308 -2.165 1.00 15.69 83 ASP A O 1
ATOM 644 N N . GLN A 1 84 ? -20.174 37.616 -0.344 1.00 14.69 84 GLN A N 1
ATOM 645 C CA . GLN A 1 84 ? -19.104 36.788 0.201 1.00 14.57 84 GLN A CA 1
ATOM 646 C C . GLN A 1 84 ? -19.244 36.376 1.663 1.00 14.29 84 GLN A C 1
ATOM 647 O O . GLN A 1 84 ? -18.957 35.231 2.004 1.00 14.09 84 GLN A O 1
ATOM 653 N N . ARG A 1 85 ? -19.648 37.298 2.528 1.00 13.61 85 ARG A N 1
ATOM 654 C CA . ARG A 1 85 ? -19.623 37.010 3.969 1.00 13.26 85 ARG A CA 1
ATOM 655 C C . ARG A 1 85 ? -20.669 37.776 4.732 1.00 13.24 85 ARG A C 1
ATOM 656 O O . ARG A 1 85 ? -20.891 38.958 4.479 1.00 12.81 85 ARG A O 1
ATOM 664 N N . ILE A 1 86 ? -21.293 37.080 5.685 1.00 12.85 86 ILE A N 1
ATOM 665 C CA . ILE A 1 86 ? -22.212 37.691 6.641 1.00 13.78 86 ILE A CA 1
ATOM 666 C C . ILE A 1 86 ? -21.870 37.158 8.024 1.00 13.25 86 ILE A C 1
ATOM 667 O O . ILE A 1 86 ? -21.868 35.946 8.231 1.00 14.03 86 ILE A O 1
ATOM 672 N N . VAL A 1 87 ? -21.571 38.057 8.957 1.00 12.96 87 VAL A N 1
ATOM 673 C CA . VAL A 1 87 ? -21.332 37.698 10.355 1.00 12.99 87 VAL A CA 1
ATOM 674 C C . VAL A 1 87 ? -22.403 38.397 11.186 1.00 13.42 87 VAL A C 1
ATOM 675 O O . VAL A 1 87 ? -22.644 39.602 11.021 1.00 13.47 87 VAL A O 1
ATOM 679 N N . TYR A 1 88 ? -23.062 37.633 12.050 1.00 13.53 88 TYR A N 1
ATOM 680 C CA . TYR A 1 88 ? -24.119 38.183 12.893 1.00 13.72 88 TYR A CA 1
ATOM 681 C C . TYR A 1 88 ? -24.142 37.452 14.215 1.00 13.72 88 TYR A C 1
ATOM 682 O O . TYR A 1 88 ? -23.899 36.240 14.287 1.00 14.01 88 TYR A O 1
ATOM 691 N N . SER A 1 89 ? -24.415 38.204 15.270 1.00 13.56 89 SER A N 1
ATOM 692 C CA . SER A 1 89 ? -24.696 37.588 16.562 1.00 14.04 89 SER A CA 1
ATOM 693 C C . SER A 1 89 ? -26.199 37.460 16.689 1.00 14.21 89 SER A C 1
ATOM 694 O O . SER A 1 89 ? -26.9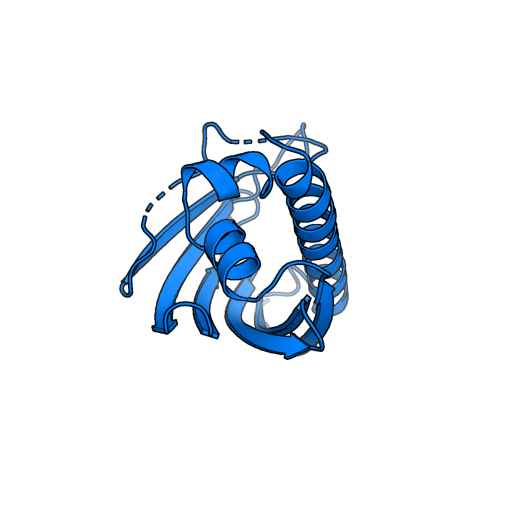44 38.258 16.121 1.00 14.92 89 SER A O 1
ATOM 697 N N . TYR A 1 90 ? -26.658 36.449 17.412 1.00 13.69 90 TYR A N 1
ATOM 698 C CA . TYR A 1 90 ? -28.092 36.341 17.668 1.00 14.00 90 TYR A CA 1
ATOM 699 C C . TYR A 1 90 ? -28.394 35.664 18.979 1.00 14.86 90 TYR A C 1
ATOM 700 O O . TYR A 1 90 ? -27.631 34.828 19.458 1.00 14.87 90 TYR A O 1
ATOM 709 N N . ASP A 1 91 ? -29.528 36.039 19.549 1.00 14.97 91 ASP A N 1
ATOM 710 C CA . ASP A 1 91 ? -30.022 35.367 20.733 1.00 15.46 91 ASP A CA 1
ATOM 711 C C . ASP A 1 91 ? -31.370 34.748 20.419 1.00 15.34 91 ASP A C 1
ATOM 712 O O . ASP A 1 91 ? -32.058 35.158 19.472 1.00 15.40 91 ASP A O 1
ATOM 725 N N . LEU A 1 93 ? -34.983 33.562 22.349 1.00 16.32 93 LEU A N 1
ATOM 726 C CA . LEU A 1 93 ? -35.836 33.579 23.526 1.00 17.80 93 LEU A CA 1
ATOM 727 C C . LEU A 1 93 ? -37.000 32.651 23.294 1.00 17.60 93 LEU A C 1
ATOM 728 O O . LEU A 1 93 ? -37.631 32.708 22.242 1.00 17.15 93 LEU A O 1
ATOM 733 N N . PHE A 1 94 ? -37.247 31.756 24.246 1.00 18.10 94 PHE A N 1
ATOM 734 C CA . PHE A 1 94 ? -38.482 30.960 24.230 1.00 19.33 94 PHE A CA 1
ATOM 735 C C . PHE A 1 94 ? -39.355 31.535 25.329 1.00 20.61 94 PHE A C 1
ATOM 736 O O . PHE A 1 94 ? -39.024 31.407 26.507 1.00 20.14 94 PHE A O 1
ATOM 744 N N . GLY A 1 95 ? -40.466 32.167 24.960 1.00 21.87 95 GLY A N 1
ATOM 745 C CA . GLY A 1 95 ? -41.209 32.989 25.923 1.00 23.85 95 GLY A CA 1
ATOM 746 C C . GLY A 1 95 ? -40.350 34.152 26.412 1.00 25.17 95 GLY A C 1
ATOM 747 O O . GLY A 1 95 ? -39.799 34.906 25.618 1.00 26.16 95 GLY A O 1
ATOM 748 N N . GLU A 1 96 ? -40.219 34.291 27.727 1.00 26.29 96 GLU A N 1
ATOM 749 C CA . GLU A 1 96 ? -39.450 35.397 28.297 1.00 27.09 96 GLU A CA 1
ATOM 750 C C . GLU A 1 96 ? -38.008 34.993 28.621 1.00 25.94 96 GLU A C 1
ATOM 751 O O . GLU A 1 96 ? -37.209 35.822 29.083 1.00 26.98 96 GLU A O 1
ATOM 757 N N . THR A 1 97 ? -37.685 33.724 28.371 1.00 24.02 97 THR A N 1
ATOM 758 C CA . THR A 1 97 ? -36.403 33.144 28.790 1.00 22.58 97 THR A CA 1
ATOM 759 C C . THR A 1 97 ? -35.376 33.066 27.671 1.00 20.81 97 THR A C 1
ATOM 760 O O . THR A 1 97 ? -35.630 32.472 26.616 1.00 20.02 97 THR A O 1
ATOM 764 N N . ARG A 1 98 ? -34.196 33.613 27.945 1.00 19.30 98 ARG A N 1
ATOM 765 C CA . ARG A 1 98 ? -33.091 33.571 26.994 1.00 18.03 98 ARG A CA 1
ATOM 766 C C . ARG A 1 98 ? -32.423 32.198 27.026 1.00 17.47 98 ARG A C 1
ATOM 767 O O . ARG A 1 98 ? -31.926 31.747 28.066 1.00 17.43 98 ARG A O 1
ATOM 775 N N . ILE A 1 99 ? -32.404 31.547 25.873 1.00 16.36 99 ILE A N 1
ATOM 776 C CA . ILE A 1 99 ? -31.974 30.172 25.746 1.00 16.60 99 ILE A CA 1
ATOM 777 C C . ILE A 1 99 ? -30.486 30.079 25.331 1.00 15.27 99 ILE A C 1
ATOM 778 O O . ILE A 1 99 ? -29.760 29.157 25.731 1.00 15.01 99 ILE A O 1
ATOM 783 N N . SER A 1 100 ? -30.035 31.039 24.528 1.00 13.61 100 SER A N 1
ATOM 784 C CA . SER A 1 100 ? -28.684 30.989 23.970 1.00 13.48 100 SER A CA 1
ATOM 785 C C . SER A 1 100 ? -28.324 32.314 23.361 1.00 13.27 100 SER A C 1
ATOM 786 O O . SER A 1 100 ? -29.196 33.127 23.046 1.00 13.66 100 SER A O 1
ATOM 789 N N . VAL A 1 101 ? -27.013 32.510 23.205 1.00 12.26 101 VAL A N 1
ATOM 790 C CA . VAL A 1 101 ? -26.455 33.601 22.411 1.00 12.54 101 VAL A CA 1
ATOM 791 C C . VAL A 1 101 ? -25.407 32.946 21.528 1.00 12.05 101 VAL A C 1
ATOM 792 O O . VAL A 1 101 ? -24.650 32.089 21.999 1.00 12.95 101 VAL A O 1
ATOM 796 N N . SER A 1 102 ? -25.375 33.335 20.253 1.00 11.96 102 SER A N 1
ATOM 797 C CA . SER A 1 102 ? -24.441 32.740 19.290 1.00 12.31 102 SER A CA 1
ATOM 798 C C . SER A 1 102 ? -23.831 33.780 18.376 1.00 12.71 102 SER A C 1
ATOM 799 O O . SER A 1 102 ? -24.405 34.848 18.150 1.00 13.00 102 SER A O 1
ATOM 802 N N . LEU A 1 103 ? -22.642 33.455 17.874 1.00 11.94 103 LEU A N 1
ATOM 803 C CA . LEU A 1 103 ? -22.015 34.214 16.808 1.00 12.16 103 LEU A CA 1
ATOM 804 C C . LEU A 1 103 ? -22.012 33.334 15.563 1.00 12.36 103 LEU A C 1
ATOM 805 O O . LEU A 1 103 ? -21.450 32.236 15.574 1.00 12.36 103 LEU A O 1
ATOM 810 N N . ALA A 1 104 ? -22.670 33.805 14.506 1.00 12.25 104 ALA A N 1
ATOM 811 C CA . ALA A 1 104 ? -22.780 33.032 13.262 1.00 12.28 104 ALA A CA 1
ATOM 812 C C . ALA A 1 104 ? -22.012 33.691 12.128 1.00 12.78 104 ALA A C 1
ATOM 813 O O . ALA A 1 104 ? -22.007 34.915 12.000 1.00 13.40 104 ALA A O 1
ATOM 815 N N . THR A 1 105 ? -21.372 32.859 11.312 1.00 12.31 105 THR A N 1
ATOM 816 C CA . THR A 1 105 ? -20.665 33.320 10.129 1.00 12.60 105 THR A CA 1
ATOM 817 C C . THR A 1 105 ? -21.158 32.523 8.929 1.00 12.62 105 THR A C 1
ATOM 818 O O . THR A 1 105 ? -21.157 31.292 8.952 1.00 13.49 105 THR A O 1
ATOM 822 N N . ILE A 1 106 ? -21.546 33.233 7.875 1.00 12.60 106 ILE A N 1
ATOM 823 C CA . ILE A 1 106 ? -21.840 32.614 6.584 1.00 12.51 106 ILE A CA 1
ATOM 824 C C . ILE A 1 106 ? -20.790 33.079 5.597 1.00 12.78 106 ILE A C 1
ATOM 825 O O . ILE A 1 106 ? -20.586 34.284 5.425 1.00 13.68 106 ILE A O 1
ATOM 830 N N . GLN A 1 107 ? -20.114 32.119 4.972 1.00 12.74 107 GLN A N 1
ATOM 831 C CA . GLN A 1 107 ? -19.172 32.418 3.888 1.00 12.93 107 GLN A CA 1
ATOM 832 C C . GLN A 1 107 ? -19.661 31.754 2.617 1.00 13.28 107 GLN A C 1
ATOM 833 O O . GLN A 1 107 ? -20.127 30.607 2.642 1.00 13.77 107 GLN A O 1
ATOM 839 N N . LEU A 1 108 ? -19.554 32.488 1.512 1.00 13.34 108 LEU A N 1
ATOM 840 C CA . LEU A 1 108 ? -19.991 31.996 0.208 1.00 13.82 108 LEU A CA 1
ATOM 841 C C . LEU A 1 108 ? -18.799 31.874 -0.723 1.00 14.36 108 LEU A C 1
ATOM 842 O O . LEU A 1 108 ? -18.077 32.844 -0.946 1.00 15.87 108 LEU A O 1
ATOM 847 N N . PHE A 1 109 ? -18.589 30.668 -1.224 1.00 14.78 109 PHE A N 1
ATOM 848 C CA . PHE A 1 109 ? -17.510 30.392 -2.175 1.00 14.71 109 PHE A CA 1
ATOM 849 C C . PHE A 1 109 ? -18.105 29.911 -3.479 1.00 14.94 109 PHE A C 1
ATOM 850 O O . PHE A 1 109 ? -19.140 29.255 -3.492 1.00 15.04 109 PHE A O 1
ATOM 858 N N . ALA A 1 110 ? -17.456 30.235 -4.583 1.00 14.99 110 ALA A N 1
ATOM 859 C CA . ALA A 1 110 ? -17.872 29.687 -5.862 1.00 15.79 110 ALA A CA 1
ATOM 860 C C . ALA A 1 110 ? -17.580 28.186 -5.890 1.00 16.70 110 ALA A C 1
ATOM 861 O O . ALA A 1 110 ? -16.521 27.725 -5.432 1.00 17.77 110 ALA A O 1
ATOM 863 N N . GLU A 1 111 ? -18.525 27.424 -6.420 1.00 16.98 111 GLU A N 1
ATOM 864 C CA . GLU A 1 111 ? -18.351 25.986 -6.590 1.00 17.81 111 GLU A CA 1
ATOM 865 C C . GLU A 1 111 ? -18.970 25.669 -7.937 1.00 17.08 111 GLU A C 1
ATOM 866 O O . GLU A 1 111 ? -20.193 25.673 -8.081 1.00 17.25 111 GLU A O 1
ATOM 872 N N . GLY A 1 112 ? -18.121 25.432 -8.934 1.00 17.01 112 GLY A N 1
ATOM 873 C CA . GLY A 1 112 ? -18.618 25.369 -10.305 1.00 16.23 112 GLY A CA 1
ATOM 874 C C . GLY A 1 112 ? -19.357 26.657 -10.619 1.00 15.98 112 GLY A C 1
ATOM 875 O O . GLY A 1 112 ? -18.884 27.745 -10.279 1.00 16.26 112 GLY A O 1
ATOM 876 N N . GLU A 1 113 ? -20.533 26.539 -11.227 1.00 15.37 113 GLU A N 1
ATOM 877 C CA . GLU A 1 113 ? -21.372 27.700 -11.509 1.00 15.04 113 GLU A CA 1
ATOM 878 C C . GLU A 1 113 ? -22.279 28.064 -10.338 1.00 15.11 113 GLU A C 1
ATOM 879 O O . GLU A 1 113 ? -23.066 29.010 -10.430 1.00 15.40 113 GLU A O 1
ATOM 885 N N . GLY A 1 114 ? -22.166 27.304 -9.251 1.00 14.53 114 GLY A N 1
ATOM 886 C CA . GLY A 1 114 ? -22.966 27.540 -8.060 1.00 14.73 114 GLY A CA 1
ATOM 887 C C . GLY A 1 114 ? -22.166 28.010 -6.858 1.00 14.71 114 GLY A C 1
ATOM 888 O O . GLY A 1 114 ? -21.139 28.686 -6.988 1.00 14.66 114 GLY A O 1
ATOM 889 N N . THR A 1 115 ? -22.649 27.628 -5.679 1.00 14.49 115 THR A N 1
ATOM 890 C CA . THR A 1 115 ? -22.150 28.161 -4.418 1.00 15.19 115 THR A CA 1
ATOM 891 C C . THR A 1 115 ? -21.901 27.047 -3.406 1.00 14.78 115 THR A C 1
ATOM 892 O O . THR A 1 115 ? -22.712 26.108 -3.275 1.00 16.11 115 THR A O 1
ATOM 896 N N . ARG A 1 116 ? -20.776 27.160 -2.707 1.00 14.40 116 ARG A N 1
ATOM 897 C CA . ARG A 1 116 ? -20.520 26.397 -1.498 1.00 14.78 116 ARG A CA 1
ATOM 898 C C . ARG A 1 116 ? -20.711 27.371 -0.338 1.00 14.29 116 ARG A C 1
ATOM 899 O O . ARG A 1 116 ? -19.948 28.336 -0.180 1.00 14.78 116 ARG A O 1
ATOM 907 N N . LEU A 1 117 ? -21.761 27.130 0.438 1.00 13.79 117 LEU A N 1
ATOM 908 C CA . LEU A 1 117 ? -22.053 27.940 1.611 1.00 13.58 117 LEU A CA 1
ATOM 909 C C . LEU A 1 117 ? -21.509 27.244 2.842 1.00 13.51 117 LEU A C 1
ATOM 910 O O . LEU A 1 117 ? -21.741 26.051 3.040 1.00 14.06 117 LEU A O 1
ATOM 915 N N . VAL A 1 118 ? -20.788 28.000 3.665 1.00 13.35 118 VAL A N 1
ATOM 916 C CA . VAL A 1 118 ? -20.241 27.476 4.909 1.00 13.36 118 VAL A CA 1
ATOM 917 C C . VAL A 1 118 ? -20.794 28.303 6.052 1.00 13.29 118 VAL A C 1
ATOM 918 O O . VAL A 1 118 ? -20.539 29.506 6.142 1.00 13.32 118 VAL A O 1
ATOM 922 N N . LEU A 1 119 ? -21.569 27.653 6.910 1.00 12.89 119 LEU A N 1
ATOM 923 C CA . LEU A 1 119 ? -22.166 28.321 8.055 1.00 13.31 119 LEU A CA 1
ATOM 924 C C . LEU A 1 119 ? -21.521 27.774 9.312 1.00 13.14 119 LEU A C 1
ATOM 925 O O . LEU A 1 119 ? -21.569 26.574 9.572 1.00 13.70 119 LEU A O 1
ATOM 930 N N . THR A 1 120 ? -20.918 28.670 10.082 1.00 12.66 120 THR A N 1
ATOM 931 C CA . THR A 1 120 ? -20.295 28.311 11.349 1.00 13.19 120 THR A CA 1
ATOM 932 C C . THR A 1 120 ? -21.072 29.005 12.452 1.00 13.03 120 THR A C 1
ATOM 933 O O . THR A 1 120 ? -21.311 30.213 12.373 1.00 14.20 120 THR A O 1
ATOM 937 N N . GLU A 1 121 ? -21.488 28.249 13.468 1.00 12.96 121 GLU A N 1
ATOM 938 C CA . GLU A 1 121 ? -22.141 28.858 14.628 1.00 13.18 121 GLU A CA 1
ATOM 939 C C . GLU A 1 121 ? -21.366 28.540 15.882 1.00 12.75 121 GLU A C 1
ATOM 940 O O . GLU A 1 121 ? -21.125 27.372 16.200 1.00 13.59 121 GLU A O 1
ATOM 946 N N . GLN A 1 122 ? -20.970 29.601 16.574 1.00 12.30 122 GLN A N 1
ATOM 947 C CA . GLN A 1 122 ? -20.279 29.512 17.852 1.00 12.33 122 GLN A CA 1
ATOM 948 C C . GLN A 1 122 ? -21.284 29.918 18.915 1.00 12.10 122 GLN A C 1
ATOM 949 O O . GLN A 1 122 ? -21.648 31.094 19.029 1.00 12.90 122 GLN A O 1
ATOM 955 N N . GLY A 1 123 ? -21.761 28.932 19.667 1.00 12.11 123 GLY A N 1
ATOM 956 C CA . GLY A 1 123 ? -22.905 29.140 20.548 1.00 12.49 123 GLY A CA 1
ATOM 957 C C . GLY A 1 123 ? -22.585 29.047 22.022 1.00 12.06 123 GLY A C 1
ATOM 958 O O . GLY A 1 123 ? -21.696 28.293 22.428 1.00 12.37 123 GLY A O 1
ATOM 959 N N . ALA A 1 124 ? -23.329 29.831 22.802 1.00 12.19 124 ALA A N 1
ATOM 960 C CA . ALA A 1 124 ? -23.319 29.784 24.258 1.00 12.36 124 ALA A CA 1
ATOM 961 C C . ALA A 1 124 ? -24.732 29.424 24.703 1.00 12.83 124 ALA A C 1
ATOM 962 O O . ALA A 1 124 ? -25.649 30.234 24.576 1.00 13.56 124 ALA A O 1
ATOM 964 N N . PHE A 1 125 ? -24.896 28.191 25.178 1.00 12.52 125 PHE A N 1
ATOM 965 C CA . PHE A 1 125 ? -26.205 27.653 25.542 1.00 12.49 125 PHE A CA 1
ATOM 966 C C . PHE A 1 125 ? -26.368 27.782 27.034 1.00 12.80 125 PHE A C 1
ATOM 967 O O . PHE A 1 125 ? -25.548 27.282 27.789 1.00 13.21 125 PHE A O 1
ATOM 975 N N . LEU A 1 126 ? -27.424 28.473 27.443 1.00 13.54 126 LEU A N 1
ATOM 976 C CA . LEU A 1 126 ? -27.555 28.931 28.822 1.00 13.47 126 LEU A CA 1
ATOM 977 C C . LEU A 1 126 ? -28.437 28.038 29.671 1.00 13.86 126 LEU A C 1
ATOM 978 O O . LEU A 1 126 ? -29.582 27.738 29.297 1.00 13.57 126 LEU A O 1
ATOM 983 N N . ASP A 1 127 ? -27.886 27.636 30.819 1.00 14.34 127 ASP A N 1
ATOM 984 C CA . ASP A 1 127 ? -28.657 27.014 31.904 1.00 14.62 127 ASP A CA 1
ATOM 985 C C . ASP A 1 127 ? -29.430 25.779 31.461 1.00 14.57 127 ASP A C 1
ATOM 986 O O . ASP A 1 127 ? -30.504 25.478 31.993 1.00 15.39 127 ASP A O 1
ATOM 991 N N . GLY A 1 128 ? -28.853 25.064 30.500 1.00 14.25 128 GLY A N 1
ATOM 992 C CA . GLY A 1 128 ? -29.406 23.800 30.025 1.00 14.21 128 GLY A CA 1
ATOM 993 C C . GLY A 1 128 ? -30.660 23.969 29.201 1.00 14.14 128 GLY A C 1
ATOM 994 O O . GLY A 1 128 ? -31.345 22.993 28.931 1.00 14.41 128 GLY A O 1
ATOM 995 N N . HIS A 1 129 ? -30.973 25.193 28.783 1.00 14.23 129 HIS A N 1
ATOM 996 C CA . HIS A 1 129 ? -32.248 25.462 28.099 1.00 14.81 129 HIS A CA 1
ATOM 997 C C . HIS A 1 129 ? -32.304 25.021 26.634 1.00 14.71 129 HIS A C 1
ATOM 998 O O . HIS A 1 129 ? -33.389 24.947 26.060 1.00 15.71 129 HIS A O 1
ATOM 1005 N N . ASP A 1 130 ? -31.144 24.756 26.042 1.00 15.22 130 ASP A N 1
ATOM 1006 C CA . ASP A 1 130 ? -31.063 24.177 24.689 1.00 15.63 130 ASP A CA 1
ATOM 1007 C C . ASP A 1 130 ? -29.707 23.497 24.589 1.00 15.92 130 ASP A C 1
ATOM 1008 O O . ASP A 1 130 ? -28.864 23.659 25.478 1.00 16.62 130 ASP A O 1
ATOM 1013 N N . THR A 1 131 ? -29.490 22.717 23.532 1.00 15.98 131 THR A N 1
ATOM 1014 C CA . THR A 1 131 ? -28.241 21.979 23.392 1.00 16.47 131 THR A CA 1
ATOM 1015 C C . THR A 1 131 ? -27.635 22.182 22.011 1.00 16.26 131 THR A C 1
ATOM 1016 O O . THR A 1 131 ? -28.366 22.456 21.055 1.00 16.29 131 THR A O 1
ATOM 1020 N N . PRO A 1 132 ? -26.299 22.040 21.909 1.00 16.23 132 PRO A N 1
ATOM 1021 C CA . PRO A 1 132 ? -25.610 22.098 20.619 1.00 16.75 132 PRO A CA 1
ATOM 1022 C C . PRO A 1 132 ? -26.238 21.196 19.557 1.00 17.09 132 PRO A C 1
ATOM 1023 O O . PRO A 1 132 ? -26.446 21.645 18.429 1.00 17.02 132 PRO A O 1
ATOM 1027 N N . SER A 1 133 ? -26.552 19.952 19.918 1.00 17.59 133 SER A N 1
ATOM 1028 C CA . SER A 1 133 ? -27.123 19.001 18.953 1.00 18.31 133 SER A CA 1
ATOM 1029 C C . SER 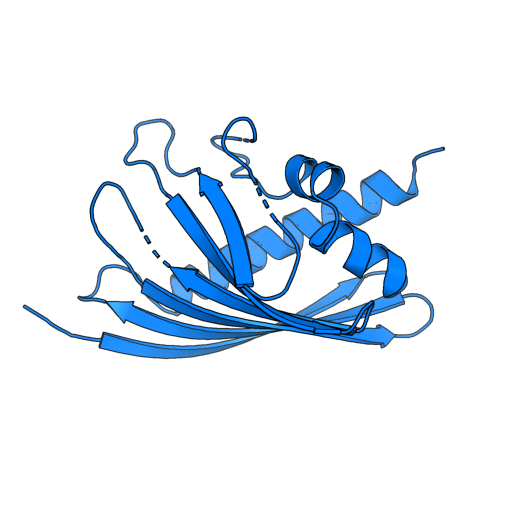A 1 133 ? -28.457 19.466 18.390 1.00 17.49 133 SER A C 1
ATOM 1030 O O . SER A 1 133 ? -28.673 19.407 17.182 1.00 17.63 133 SER A O 1
ATOM 1033 N N . THR A 1 134 ? -29.353 19.922 19.262 1.00 16.82 134 THR A N 1
ATOM 1034 C CA . THR A 1 134 ? -30.647 20.425 18.820 1.00 16.44 134 THR A CA 1
ATOM 1035 C C . THR A 1 134 ? -30.497 21.652 17.919 1.00 16.16 134 THR A C 1
ATOM 1036 O O . THR A 1 134 ? -31.147 21.756 16.883 1.00 16.53 134 THR A O 1
ATOM 1040 N N . ARG A 1 135 ? -29.626 22.580 18.302 1.00 15.90 135 ARG A N 1
ATOM 1041 C CA . ARG A 1 135 ? -29.433 23.758 17.476 1.00 15.90 135 ARG A CA 1
ATOM 1042 C C . ARG A 1 135 ? -28.887 23.406 16.092 1.00 15.70 135 ARG A C 1
ATOM 1043 O O . ARG A 1 135 ? -29.354 23.949 15.091 1.00 16.42 135 ARG A O 1
ATOM 1051 N N . GLU A 1 136 ? -27.895 22.518 16.038 1.00 15.90 136 GLU A N 1
ATOM 1052 C CA . GLU A 1 136 ? -27.333 22.100 14.753 1.00 16.33 136 GLU A CA 1
ATOM 1053 C C . GLU A 1 136 ? -28.417 21.478 13.882 1.00 16.29 136 GLU A C 1
ATOM 1054 O O . GLU A 1 136 ? -28.489 21.739 12.677 1.00 15.93 136 GLU A O 1
ATOM 1060 N N . HIS A 1 137 ? -29.266 20.669 14.502 1.00 16.32 137 HIS A N 1
ATOM 1061 C CA . HIS A 1 137 ? -30.385 20.096 13.773 1.00 16.90 137 HIS A CA 1
ATOM 1062 C C . HIS A 1 137 ? -31.293 21.182 13.185 1.00 16.95 137 HIS A C 1
ATOM 1063 O O . HIS A 1 137 ? -31.640 21.144 12.002 1.00 17.54 137 HIS A O 1
ATOM 1070 N N . GLY A 1 138 ? -31.651 22.159 14.010 1.00 17.77 138 GLY A N 1
ATOM 1071 C CA . GLY A 1 138 ? -32.513 23.252 13.572 1.00 17.63 138 GLY A CA 1
ATOM 1072 C C . GLY A 1 138 ? -31.924 24.112 12.469 1.00 18.01 138 GLY A C 1
ATOM 1073 O O . GLY A 1 138 ? -32.634 24.517 11.550 1.00 18.33 138 GLY A O 1
ATOM 1074 N N . THR A 1 139 ? -30.629 24.405 12.571 1.00 17.58 139 THR A N 1
ATOM 1075 C CA . THR A 1 139 ? -29.951 25.190 11.543 1.00 17.64 139 THR A CA 1
ATOM 1076 C C . THR A 1 139 ? -29.909 24.429 10.213 1.00 17.28 139 THR A C 1
ATOM 1077 O O . THR A 1 139 ? -30.051 25.022 9.143 1.00 17.65 139 THR A O 1
ATOM 1081 N N . GLY A 1 140 ? -29.746 23.110 10.283 1.00 17.17 140 GLY A N 1
ATOM 1082 C CA . GLY A 1 140 ? -29.824 22.279 9.079 1.00 17.30 140 GLY A CA 1
ATOM 1083 C C . GLY A 1 140 ? -31.182 22.401 8.414 1.00 17.20 140 GLY A C 1
ATOM 1084 O O . GLY A 1 140 ? -31.289 22.518 7.185 1.00 17.01 140 GLY A O 1
ATOM 1085 N N . VAL A 1 141 ? -32.231 22.381 9.228 1.00 17.72 141 VAL A N 1
ATOM 1086 C CA . VAL A 1 141 ? -33.586 22.550 8.713 1.00 18.66 141 VAL A CA 1
ATOM 1087 C C . VAL A 1 141 ? -33.756 23.912 8.023 1.00 18.84 141 VAL A C 1
ATOM 1088 O O . VAL A 1 141 ? -34.350 24.003 6.946 1.00 19.45 141 VAL A O 1
ATOM 1092 N N . LEU A 1 142 ? -33.207 24.967 8.619 1.00 18.75 142 LEU A N 1
ATOM 1093 C CA . LEU A 1 142 ? -33.273 26.285 7.999 1.00 19.23 142 LEU A CA 1
ATOM 1094 C C . LEU A 1 142 ? -32.532 26.350 6.650 1.00 18.17 142 LEU A C 1
ATOM 1095 O O . LEU A 1 142 ? -33.021 26.963 5.699 1.00 17.62 142 LEU A O 1
ATOM 1100 N N . LEU A 1 143 ? -31.378 25.695 6.554 1.00 17.17 143 LEU A N 1
ATOM 1101 C CA . LEU A 1 143 ? -30.647 25.651 5.289 1.00 16.58 143 LEU A CA 1
ATOM 1102 C C . LEU A 1 143 ? -31.379 24.818 4.230 1.00 16.72 143 LEU A C 1
ATOM 1103 O O . LEU A 1 143 ? -31.234 25.082 3.028 1.00 16.86 143 LEU A O 1
ATOM 1108 N N . ASP A 1 144 ? -32.159 23.830 4.679 1.00 16.35 144 ASP A N 1
ATOM 1109 C CA . ASP A 1 144 ? -33.056 23.105 3.781 1.00 16.73 144 ASP A CA 1
ATOM 1110 C C . ASP A 1 144 ? -34.136 24.054 3.235 1.00 16.25 144 ASP A C 1
ATOM 1111 O O . ASP A 1 144 ? -34.527 23.944 2.073 1.00 16.93 144 ASP A O 1
ATOM 1116 N N . LEU A 1 145 ? -34.627 24.977 4.067 1.00 16.11 145 LEU A N 1
ATOM 1117 C CA . LEU A 1 145 ? -35.597 25.982 3.598 1.00 16.16 145 LEU A CA 1
ATOM 1118 C C . LEU A 1 145 ? -34.990 26.932 2.575 1.00 16.01 145 LEU A C 1
ATOM 1119 O O . LEU A 1 145 ? -35.627 27.290 1.581 1.00 16.39 145 LEU A O 1
ATOM 1124 N N . LEU A 1 146 ? -33.751 27.343 2.814 1.00 15.40 146 LEU A N 1
ATOM 1125 C CA . LEU A 1 146 ? -33.016 28.138 1.832 1.00 15.25 146 LEU A CA 1
ATOM 1126 C C . LEU A 1 146 ? -32.884 27.406 0.497 1.00 15.29 146 LEU A C 1
ATOM 1127 O O . LEU A 1 146 ? -33.094 28.004 -0.562 1.00 15.75 146 LEU A O 1
ATOM 1132 N N . ASP A 1 147 ? -32.533 26.121 0.556 1.00 15.63 147 ASP A N 1
ATOM 1133 C CA . ASP A 1 147 ? -32.404 25.291 -0.645 1.00 16.49 147 ASP A CA 1
ATOM 1134 C C . ASP A 1 147 ? -33.696 25.283 -1.455 1.00 16.53 147 ASP A C 1
ATOM 1135 O O . ASP A 1 147 ? -33.679 25.498 -2.673 1.00 16.80 147 ASP A O 1
ATOM 1140 N N . ALA A 1 148 ? -34.810 25.049 -0.771 1.00 16.57 148 ALA A N 1
ATOM 1141 C CA . ALA A 1 148 ? -36.099 25.029 -1.444 1.00 17.07 148 ALA A CA 1
ATOM 1142 C C . ALA A 1 148 ? -36.430 26.386 -2.067 1.00 17.18 148 ALA A C 1
ATOM 1143 O O . ALA A 1 148 ? -36.932 26.443 -3.185 1.00 18.62 148 ALA A O 1
ATOM 1145 N N . PHE A 1 149 ? -36.117 27.472 -1.357 1.00 17.04 149 PHE A N 1
ATOM 1146 C CA . PHE A 1 149 ? -36.379 28.817 -1.861 1.00 16.64 149 PHE A CA 1
ATOM 1147 C C . PHE A 1 149 ? -35.568 29.128 -3.108 1.00 17.50 149 PHE A C 1
ATOM 1148 O O . PHE A 1 149 ? -36.075 29.725 -4.053 1.00 17.41 149 PHE A O 1
ATOM 1156 N N . LEU A 1 150 ? -34.288 28.762 -3.090 1.00 17.69 150 LEU A N 1
ATOM 1157 C CA . LEU A 1 150 ? -33.440 29.029 -4.244 1.00 18.27 150 LEU A CA 1
ATOM 1158 C C . LEU A 1 150 ? -33.932 28.273 -5.472 1.00 19.26 150 LEU A C 1
ATOM 1159 O O . LEU A 1 150 ? -33.927 28.821 -6.577 1.00 19.86 150 LEU A O 1
ATOM 1164 N N . ASP A 1 151 ? -34.366 27.027 -5.268 1.00 20.31 151 ASP A N 1
ATOM 1165 C CA . ASP A 1 151 ? -34.916 26.221 -6.358 1.00 21.70 151 ASP A CA 1
ATOM 1166 C C . ASP A 1 151 ? -36.165 26.888 -6.927 1.00 22.49 151 ASP A C 1
ATOM 1167 O O . ASP A 1 151 ? -36.326 26.978 -8.146 1.00 23.07 151 ASP A O 1
ATOM 1172 N N . LYS A 1 152 ? -37.038 27.365 -6.042 1.00 23.22 152 LYS A N 1
ATOM 1173 C CA . LYS A 1 152 ? -38.321 27.909 -6.492 1.00 24.83 152 LYS A CA 1
ATOM 1174 C C . LYS A 1 152 ? -38.157 29.284 -7.141 1.00 24.59 152 LYS A C 1
ATOM 1175 O O . LYS A 1 152 ? -38.822 29.587 -8.126 1.00 25.48 152 LYS A O 1
ATOM 1181 N N . THR A 1 153 ? -37.241 30.088 -6.604 1.00 24.80 153 THR A N 1
ATOM 1182 C CA . THR A 1 153 ? -36.943 31.420 -7.140 1.00 24.83 153 THR A CA 1
ATOM 1183 C C . THR A 1 153 ? -36.302 31.372 -8.530 1.00 24.98 153 THR A C 1
ATOM 1184 O O . THR A 1 153 ? -36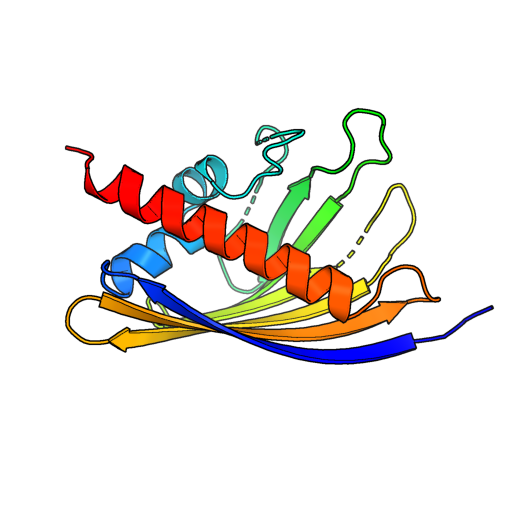.585 32.221 -9.382 1.00 24.89 153 THR A O 1
ATOM 1188 N N . THR A 1 154 ? -35.451 30.372 -8.760 1.00 24.99 154 THR A N 1
ATOM 1189 C CA . THR A 1 154 ? -34.806 30.192 -10.059 1.00 25.44 154 THR A CA 1
ATOM 1190 C C . THR A 1 154 ? -35.819 29.966 -11.193 1.00 25.49 154 THR A C 1
ATOM 1191 O O . THR A 1 154 ? -35.557 30.321 -12.347 1.00 25.49 154 THR A O 1
ATOM 1195 N N . LEU A 1 155 ? -36.977 29.403 -10.849 1.00 25.44 155 LEU A N 1
ATOM 1196 C CA . LEU A 1 155 ? -38.028 29.106 -11.825 1.00 25.68 155 LEU A CA 1
ATOM 1197 C C . LEU A 1 155 ? -38.901 30.312 -12.168 1.00 25.95 155 LEU A C 1
ATOM 1198 O O . LEU A 1 155 ? -39.760 30.231 -13.048 1.00 25.59 155 LEU A O 1
ATOM 1203 N N . GLU A 1 156 ? -38.690 31.429 -11.475 1.00 26.44 156 GLU A N 1
ATOM 1204 C CA . GLU A 1 156 ? -39.489 32.629 -11.723 1.00 27.00 156 GLU A CA 1
ATOM 1205 C C . GLU A 1 156 ? -39.076 33.333 -13.008 1.00 27.43 156 GLU A C 1
ATOM 1206 O O . GLU A 1 156 ? -37.923 33.227 -13.449 1.00 27.13 156 GLU A O 1
ATOM 1212 N N . HIS A 1 157 ? -40.035 34.039 -13.605 1.00 28.22 157 HIS A N 1
ATOM 1213 C CA . HIS A 1 157 ? -39.801 34.820 -14.812 1.00 29.24 157 HIS A CA 1
ATOM 1214 C C . HIS A 1 157 ? -38.893 36.017 -14.523 1.00 29.67 157 HIS A C 1
ATOM 1215 O O . HIS A 1 157 ? -37.868 36.202 -15.186 1.00 30.46 157 HIS A O 1
#

Solvent-accessible surface area: 8514 Å² total

Sequence (152 aa):
ERSVVHSTFIIERLYPAPPSKVFFALGNADAKRRWFTDPDNPPGRFEDFRVGGKEVNAGGPKDGPIHVYTATYQDIVPDQRIVYSYDLFGETRISVSLATIQLFAEGEGTRLVLTEQGAFLDGHDTPSTREHGTGVLLDLLDAFLDKTTLEH

Secondary structure (DSSP, 8-state):
---EEEEEEEEEEEESS-HHHHHHHHH-HHHHHHHSS-TT---TT----STT-EEEEEE--TTSPPEEEEEEEEEEETTTEEEEEE--BTTB--EEEEEEEEEEEETTEEEEEEEEEEEEETTSS-HHHHHHHHHHHHHHHHHHHHHHHT--

InterPro domains:
  IPR013538 Activator of Hsp90 ATPase homologue 1/2-like, C-terminal [PF08327] (19-150)
  IPR023393 START-like domain superfamily [G3DSA:3.30.530.20] (1-154)